Protein AF-A0A151UIS9-F1 (afdb_monomer)

Solvent-accessible surface area (backbone atoms only — not comparable to full-atom values): 5502 Å² total; per-residue (Å²): 132,69,77,68,58,95,80,59,88,55,80,84,48,65,61,76,98,73,30,53,90,54,52,68,60,53,28,52,53,52,52,51,51,51,50,47,54,61,68,48,31,47,79,41,62,48,98,90,49,92,72,90,69,78,52,68,32,94,87,56,98,48,56,61,47,85,87,71,70,44,76,39,72,69,63,65,72,78,81,70,66,74,131

Radius of gyration: 17.7 Å; Cα contacts (8 Å, |Δi|>4): 69; chains: 1; bounding box: 28×40×44 Å

Nearest PDB structures (foldseek):
  5tft-assembly3_C  TM=8.409E-01  e=1.028E-01  Homo sapiens
  6b82-assembly1_A  TM=7.961E-01  e=1.639E-01  Danio rerio
  4r20-assembly1_A  TM=8.059E-01  e=1.639E-01  Danio rerio
  5tfu-assembly3_C  TM=7.444E-01  e=1.175E-01  Homo sapiens
  8gk3-assembly5_E  TM=7.188E-01  e=1.639E-01  Homo sapiens

pLDDT: mean 92.05, std 6.26, range [55.53, 97.5]

Secondary structure (DSSP, 8-state):
--S--TT-SS-SS--GGGS-TTHHHHHHHHHHHHHHHHHHEEEE--TT-SS---PBPSSSSSBSS----EEEESS-GGGG---

Mean predicted aligned error: 5.09 Å

Structure (mmCIF, N/CA/C/O backbone):
data_AF-A0A151UIS9-F1
#
_entry.id   AF-A0A151UIS9-F1
#
loop_
_atom_site.group_PDB
_atom_site.id
_atom_site.type_symbol
_atom_site.label_atom_id
_atom_site.label_alt_id
_atom_site.label_comp_id
_atom_site.label_asym_id
_atom_site.label_entity_id
_atom_site.label_seq_id
_atom_site.pdbx_PDB_ins_code
_atom_site.Cartn_x
_atom_site.Cartn_y
_atom_site.Cartn_z
_atom_site.occupancy
_atom_site.B_iso_or_equiv
_atom_site.auth_seq_id
_atom_site.auth_comp_id
_atom_site.auth_asym_id
_atom_site.auth_atom_id
_atom_site.pdbx_PDB_model_num
ATOM 1 N N . VAL A 1 1 ? -2.978 -9.859 -10.903 1.00 74.75 1 VAL A N 1
ATOM 2 C CA . VAL A 1 1 ? -2.800 -8.404 -11.127 1.00 74.75 1 VAL A CA 1
ATOM 3 C C . VAL A 1 1 ? -1.310 -8.160 -11.256 1.00 74.75 1 VAL A C 1
ATOM 5 O O . VAL A 1 1 ? -0.603 -8.592 -10.362 1.00 74.75 1 VAL A O 1
ATOM 8 N N . VAL A 1 2 ? -0.833 -7.586 -12.363 1.00 88.12 2 VAL A N 1
ATOM 9 C CA . VAL A 1 2 ? 0.563 -7.139 -12.535 1.00 88.12 2 VAL A CA 1
ATOM 10 C C . VAL A 1 2 ? 0.530 -5.610 -12.550 1.00 88.12 2 VAL A C 1
ATOM 12 O O . VAL A 1 2 ? -0.343 -5.051 -13.211 1.00 88.12 2 VAL A O 1
ATOM 15 N N . MET A 1 3 ? 1.409 -4.927 -11.809 1.00 87.75 3 MET A N 1
ATOM 16 C CA . MET A 1 3 ? 1.429 -3.457 -11.724 1.00 87.75 3 MET A CA 1
ATOM 17 C C . MET A 1 3 ? 2.069 -2.833 -12.978 1.00 87.75 3 MET A C 1
ATOM 19 O O . MET A 1 3 ? 3.083 -2.148 -12.909 1.00 87.75 3 MET A O 1
ATOM 23 N N . THR A 1 4 ? 1.494 -3.106 -14.145 1.00 89.44 4 THR A N 1
ATOM 24 C CA . THR A 1 4 ? 1.931 -2.613 -15.457 1.00 89.44 4 THR A CA 1
ATOM 25 C C . THR A 1 4 ? 0.727 -2.071 -16.210 1.00 89.44 4 THR A C 1
ATOM 27 O O . THR A 1 4 ? -0.323 -2.713 -16.216 1.00 89.44 4 THR A O 1
ATOM 30 N N . GLU A 1 5 ? 0.871 -0.923 -16.870 1.00 89.94 5 GLU A N 1
ATOM 31 C CA . GLU A 1 5 ? -0.201 -0.357 -17.693 1.00 89.94 5 GLU A CA 1
ATOM 32 C C . GLU A 1 5 ? -0.068 -0.844 -19.147 1.00 89.94 5 GLU A C 1
ATOM 34 O O . GLU A 1 5 ? 0.981 -0.622 -19.755 1.00 89.94 5 G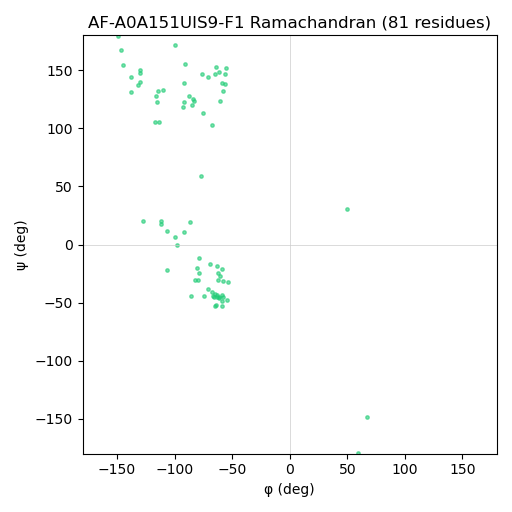LU A O 1
ATOM 39 N N . PRO A 1 6 ? -1.097 -1.496 -19.723 1.00 85.88 6 PRO A N 1
ATOM 40 C CA . PRO A 1 6 ? -1.008 -2.078 -21.065 1.00 85.88 6 PRO A CA 1
ATOM 41 C C . PRO A 1 6 ? -0.756 -1.058 -22.180 1.00 85.88 6 PRO A C 1
ATOM 43 O O . PRO A 1 6 ? -0.136 -1.396 -23.183 1.00 85.88 6 PRO A O 1
ATOM 46 N N . ASN A 1 7 ? -1.232 0.180 -22.008 1.00 90.06 7 ASN A N 1
ATOM 47 C CA . ASN A 1 7 ? -1.158 1.236 -23.018 1.00 90.06 7 ASN A CA 1
ATOM 48 C C . ASN A 1 7 ? -0.006 2.225 -22.773 1.00 90.06 7 ASN A C 1
ATOM 50 O O . ASN A 1 7 ? 0.079 3.233 -23.469 1.00 90.06 7 ASN A O 1
ATOM 54 N N . LEU A 1 8 ? 0.860 1.963 -21.783 1.00 88.12 8 LEU A N 1
ATOM 55 C CA . LEU A 1 8 ? 1.993 2.809 -21.395 1.00 88.12 8 LEU A CA 1
ATOM 56 C C . LEU A 1 8 ? 1.647 4.296 -21.195 1.00 88.12 8 LEU A C 1
ATOM 58 O O . LEU A 1 8 ? 2.502 5.163 -21.375 1.00 88.12 8 LEU A O 1
ATOM 62 N N . ARG A 1 9 ? 0.418 4.610 -20.765 1.00 92.88 9 ARG A N 1
ATOM 63 C CA . ARG A 1 9 ? 0.016 5.991 -20.429 1.00 92.88 9 ARG A CA 1
ATOM 64 C C . ARG A 1 9 ? 0.829 6.559 -19.265 1.00 92.88 9 ARG A C 1
ATOM 66 O O . ARG A 1 9 ? 0.971 7.769 -19.138 1.00 92.88 9 ARG A O 1
ATOM 73 N N . PHE A 1 10 ? 1.368 5.676 -18.431 1.00 90.06 10 PHE A N 1
ATOM 74 C CA . PHE A 1 10 ? 2.402 5.955 -17.444 1.00 90.06 10 PHE A CA 1
ATOM 75 C C . PHE A 1 10 ? 3.335 4.743 -17.332 1.00 90.06 10 PHE A C 1
ATOM 77 O O . PHE A 1 10 ? 2.944 3.609 -17.618 1.00 90.06 10 PHE A O 1
ATOM 84 N N . ILE A 1 11 ? 4.579 4.981 -16.911 1.00 90.19 11 ILE A N 1
ATOM 85 C CA . ILE A 1 11 ? 5.622 3.952 -16.841 1.00 90.19 11 ILE A CA 1
ATOM 86 C C . ILE A 1 11 ? 5.995 3.709 -15.378 1.00 90.19 11 ILE A C 1
ATOM 88 O O . ILE A 1 11 ? 6.698 4.507 -14.771 1.00 90.19 11 ILE A O 1
ATOM 92 N N . SER A 1 12 ? 5.541 2.582 -14.822 1.00 88.81 12 SER A N 1
ATOM 93 C CA . SER A 1 12 ? 5.801 2.209 -13.422 1.00 88.81 12 SER A CA 1
ATOM 94 C C . SER A 1 12 ? 7.137 1.480 -13.236 1.00 88.81 12 SER A C 1
ATOM 96 O O . SER A 1 12 ? 7.890 1.783 -12.320 1.00 88.81 12 SER A O 1
ATOM 98 N N . PHE A 1 13 ? 7.448 0.520 -14.115 1.00 91.81 13 PHE A N 1
ATOM 99 C CA . PHE A 1 13 ? 8.595 -0.390 -13.968 1.00 91.81 13 PHE A CA 1
ATOM 100 C C . PHE A 1 13 ? 9.509 -0.445 -15.200 1.00 91.81 13 PHE A C 1
ATOM 102 O O . PHE A 1 13 ? 10.272 -1.399 -15.358 1.00 91.81 13 PHE A O 1
ATOM 109 N N . SER A 1 14 ? 9.454 0.570 -16.070 1.00 90.88 14 SER A N 1
ATOM 110 C CA . SER A 1 14 ? 10.111 0.551 -17.389 1.00 90.88 14 SER A CA 1
ATOM 111 C C . SER A 1 14 ? 9.611 -0.609 -18.280 1.00 90.88 14 SER A C 1
ATOM 113 O O . SER A 1 14 ? 8.703 -1.353 -17.912 1.00 90.88 14 SER A O 1
ATOM 115 N N . THR A 1 15 ? 10.148 -0.738 -19.494 1.00 90.25 15 THR A N 1
ATOM 116 C CA . THR A 1 15 ? 9.816 -1.810 -20.449 1.00 90.25 15 THR A CA 1
ATOM 117 C C . THR A 1 15 ? 11.033 -2.200 -21.300 1.00 90.25 15 THR A C 1
ATOM 119 O O . THR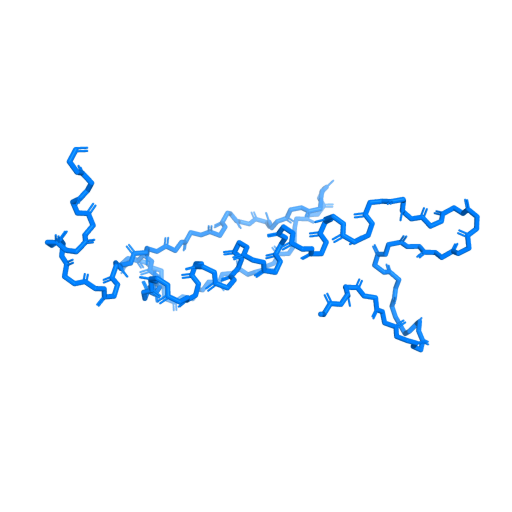 A 1 15 ? 12.063 -1.520 -21.304 1.00 90.25 15 THR A O 1
ATOM 122 N N . GLY A 1 16 ? 10.940 -3.321 -22.017 1.00 89.62 16 GLY A N 1
ATOM 123 C CA . GLY A 1 16 ? 12.006 -3.846 -22.871 1.00 89.62 16 GLY A CA 1
ATOM 124 C C . GLY A 1 16 ? 13.232 -4.327 -22.085 1.00 89.62 16 GLY A C 1
ATOM 125 O O . GLY A 1 16 ? 13.127 -4.788 -20.952 1.00 89.62 16 GLY A O 1
ATOM 126 N N . ARG A 1 17 ? 14.427 -4.207 -22.683 1.00 94.44 17 ARG A N 1
ATOM 127 C CA . ARG A 1 17 ? 15.688 -4.741 -22.115 1.00 94.44 17 ARG A CA 1
ATOM 128 C C . ARG A 1 17 ? 16.113 -4.110 -20.783 1.00 94.44 17 ARG A C 1
ATOM 130 O O . ARG A 1 17 ? 16.953 -4.676 -20.097 1.00 94.44 17 ARG A O 1
ATOM 137 N N . ARG A 1 18 ? 15.578 -2.933 -20.445 1.00 94.38 18 ARG A N 1
ATOM 138 C CA . ARG A 1 18 ? 15.834 -2.219 -19.181 1.00 94.38 18 ARG A CA 1
ATOM 139 C C . ARG A 1 18 ? 14.594 -2.171 -18.281 1.00 94.38 18 ARG A C 1
ATOM 141 O O . ARG A 1 18 ? 14.516 -1.324 -17.395 1.00 94.38 18 ARG A O 1
ATOM 148 N N . GLY A 1 19 ? 13.607 -3.030 -18.541 1.00 93.25 19 GLY A N 1
ATOM 149 C CA . GLY A 1 19 ? 12.483 -3.234 -17.636 1.00 93.25 19 GLY A CA 1
ATOM 150 C C . GLY A 1 19 ? 12.967 -3.766 -16.289 1.00 93.25 19 GLY A C 1
ATOM 151 O O . GLY A 1 19 ? 13.969 -4.480 -16.219 1.00 93.25 19 GLY A O 1
ATOM 152 N N . CYS A 1 20 ? 12.267 -3.417 -15.212 1.00 94.62 20 CYS A N 1
ATOM 153 C CA . CYS A 1 20 ? 12.575 -3.944 -13.891 1.00 94.62 20 CYS A CA 1
ATOM 154 C C . CYS A 1 20 ? 12.435 -5.479 -13.904 1.00 94.62 20 CYS A C 1
ATOM 156 O O . CYS A 1 20 ? 11.352 -5.990 -14.198 1.00 94.62 20 CYS A O 1
ATOM 158 N N . PRO A 1 21 ? 13.480 -6.243 -13.542 1.00 95.38 21 PRO A N 1
ATOM 159 C CA . PRO A 1 21 ? 13.388 -7.703 -13.506 1.00 95.38 21 PRO A CA 1
ATOM 160 C C . PRO A 1 21 ? 12.479 -8.202 -12.367 1.00 95.38 21 PRO A C 1
ATOM 162 O O . PRO A 1 21 ? 12.027 -9.342 -12.381 1.00 95.38 21 PRO A O 1
ATOM 165 N N . GLY A 1 22 ? 12.184 -7.345 -11.382 1.00 95.31 22 GLY A N 1
ATOM 166 C CA . GLY A 1 22 ? 11.401 -7.668 -10.189 1.00 95.31 22 GLY A CA 1
ATOM 167 C C . GLY A 1 22 ? 9.896 -7.403 -10.288 1.00 95.31 22 GLY A C 1
ATOM 168 O O . GLY A 1 22 ? 9.232 -7.448 -9.257 1.00 95.31 22 GLY A O 1
ATOM 169 N N . ILE A 1 23 ? 9.334 -7.119 -11.471 1.00 94.56 23 ILE A N 1
ATOM 170 C CA . ILE A 1 23 ? 7.921 -6.702 -11.624 1.00 94.56 23 ILE A CA 1
ATOM 171 C C . ILE A 1 23 ? 6.944 -7.691 -10.985 1.00 94.56 23 ILE A C 1
ATOM 173 O O . ILE A 1 23 ? 6.047 -7.289 -10.240 1.00 94.56 23 ILE A O 1
ATOM 177 N N . MET A 1 24 ? 7.107 -8.987 -11.260 1.00 94.06 24 MET A N 1
ATOM 178 C CA . MET A 1 24 ? 6.203 -10.012 -10.734 1.00 94.06 24 MET A CA 1
ATOM 179 C C . MET A 1 24 ? 6.312 -10.146 -9.215 1.00 94.06 24 MET A C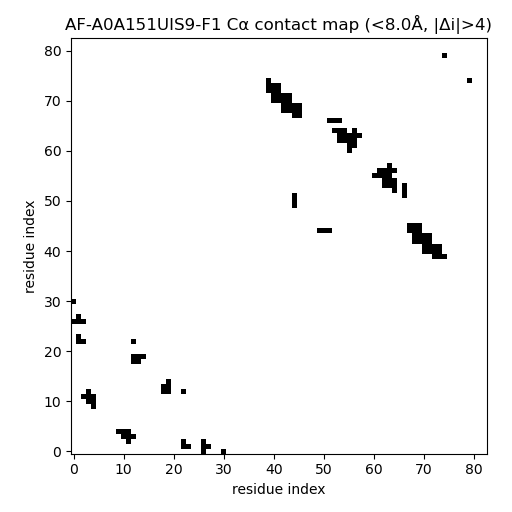 1
ATOM 181 O O . MET A 1 24 ? 5.289 -10.209 -8.529 1.00 94.06 24 MET A O 1
ATOM 185 N N . LEU A 1 25 ? 7.539 -10.155 -8.690 1.00 95.88 25 LEU A N 1
ATOM 186 C CA . LEU A 1 25 ? 7.792 -10.267 -7.258 1.00 95.88 25 LEU A CA 1
ATOM 187 C C . LEU A 1 25 ? 7.245 -9.046 -6.513 1.00 95.88 25 LEU A C 1
ATOM 189 O O . LEU A 1 25 ? 6.436 -9.198 -5.600 1.00 95.88 25 LEU A O 1
ATOM 193 N N . GLY A 1 26 ? 7.630 -7.845 -6.952 1.00 94.62 26 GLY A N 1
ATOM 194 C CA . GLY A 1 26 ? 7.176 -6.584 -6.372 1.00 94.62 26 GLY A CA 1
ATOM 195 C C . GLY A 1 26 ? 5.659 -6.462 -6.419 1.00 94.62 26 GLY A C 1
ATOM 196 O O . GLY A 1 26 ? 5.039 -6.176 -5.400 1.00 94.62 26 GLY A O 1
ATOM 197 N N . THR A 1 27 ? 5.035 -6.796 -7.554 1.00 95.19 27 THR A N 1
ATOM 198 C CA . THR A 1 27 ? 3.571 -6.802 -7.636 1.00 95.19 27 THR A CA 1
ATOM 199 C C . THR A 1 27 ? 2.945 -7.757 -6.626 1.00 95.19 27 THR A C 1
ATOM 201 O O . THR A 1 27 ? 2.026 -7.371 -5.907 1.00 95.19 27 THR A O 1
ATOM 204 N N . THR A 1 28 ? 3.430 -8.995 -6.557 1.00 95.94 28 THR A N 1
ATOM 205 C CA . THR A 1 28 ? 2.851 -10.009 -5.671 1.00 95.94 28 THR A CA 1
ATOM 206 C C . THR A 1 28 ? 2.945 -9.575 -4.211 1.00 95.94 28 THR A C 1
ATOM 208 O O . THR A 1 28 ? 1.948 -9.638 -3.493 1.00 95.94 28 THR A O 1
ATOM 211 N N . ILE A 1 29 ? 4.110 -9.077 -3.788 1.00 96.88 29 ILE A N 1
ATOM 212 C CA . ILE A 1 29 ? 4.334 -8.611 -2.417 1.00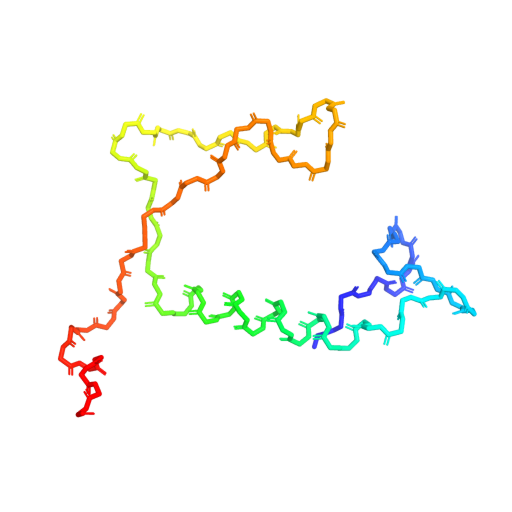 96.88 29 ILE A CA 1
ATOM 213 C C . ILE A 1 29 ? 3.439 -7.412 -2.103 1.00 96.88 29 ILE A C 1
ATOM 215 O O . ILE A 1 29 ? 2.708 -7.451 -1.116 1.00 96.88 29 ILE A O 1
ATOM 219 N N . THR A 1 30 ? 3.451 -6.369 -2.939 1.00 96.12 30 THR A N 1
ATOM 220 C CA . THR A 1 30 ? 2.685 -5.141 -2.686 1.00 96.12 30 THR A CA 1
ATOM 221 C C . THR A 1 30 ? 1.183 -5.408 -2.658 1.00 96.12 30 THR A C 1
ATOM 223 O O . THR A 1 30 ? 0.501 -4.957 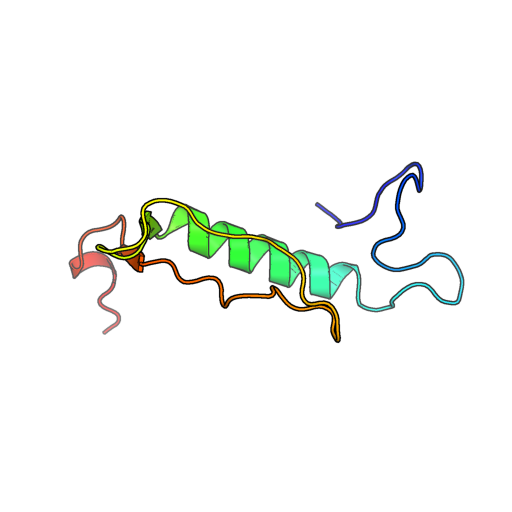-1.739 1.00 96.12 30 THR A O 1
ATOM 226 N N . VAL A 1 31 ? 0.659 -6.179 -3.618 1.00 96.31 31 VAL A N 1
ATOM 227 C CA . VAL A 1 31 ? -0.774 -6.502 -3.681 1.00 96.31 31 VAL A CA 1
ATOM 228 C C . VAL A 1 31 ? -1.194 -7.355 -2.488 1.00 96.31 31 VAL A C 1
ATOM 230 O O . VAL A 1 31 ? -2.209 -7.055 -1.866 1.00 96.31 31 VAL A O 1
ATOM 233 N N . MET A 1 32 ? -0.420 -8.384 -2.127 1.00 97.50 32 MET A N 1
ATOM 234 C CA . MET A 1 32 ? -0.755 -9.238 -0.982 1.00 97.50 32 MET A CA 1
ATOM 235 C C . MET A 1 32 ? -0.653 -8.492 0.346 1.00 97.50 32 MET A C 1
ATOM 237 O O . MET A 1 32 ? -1.520 -8.662 1.202 1.00 97.50 32 MET A O 1
ATOM 241 N N . LEU A 1 33 ? 0.370 -7.651 0.521 1.00 97.50 33 LEU A N 1
ATOM 242 C CA . LEU A 1 33 ? 0.514 -6.805 1.703 1.00 97.50 33 LEU A CA 1
ATOM 243 C C . LEU A 1 33 ? -0.697 -5.881 1.848 1.00 97.50 33 LEU A C 1
ATOM 245 O O . LEU A 1 33 ? -1.356 -5.895 2.887 1.00 97.50 33 LEU A O 1
ATOM 249 N N . LEU A 1 34 ? -1.030 -5.131 0.794 1.00 96.31 34 LEU A N 1
ATOM 250 C CA . LEU A 1 34 ? -2.162 -4.209 0.808 1.00 96.31 34 LEU A CA 1
ATOM 251 C C . LEU A 1 34 ? -3.485 -4.945 1.048 1.00 96.31 34 LEU A C 1
ATOM 253 O O . LEU A 1 34 ? -4.277 -4.524 1.887 1.00 96.31 34 LEU A O 1
ATOM 257 N N . ALA A 1 35 ? -3.708 -6.075 0.371 1.00 97.00 35 ALA A N 1
ATOM 258 C CA . ALA A 1 35 ? -4.908 -6.885 0.554 1.00 97.00 35 ALA A CA 1
ATOM 259 C C . ALA A 1 35 ? -5.058 -7.358 2.006 1.00 97.00 35 ALA A C 1
ATOM 261 O O . ALA A 1 35 ? -6.142 -7.250 2.574 1.00 97.00 35 ALA A O 1
ATOM 262 N N . ARG A 1 36 ? -3.974 -7.821 2.641 1.00 96.06 36 ARG A N 1
ATOM 263 C CA . ARG A 1 36 ? -3.984 -8.243 4.051 1.00 96.06 36 ARG A CA 1
ATOM 264 C C . ARG A 1 36 ? -4.271 -7.079 4.999 1.00 96.06 36 ARG A C 1
ATOM 266 O O . ARG A 1 36 ? -5.075 -7.244 5.912 1.00 96.06 36 ARG A O 1
ATOM 273 N N . LEU A 1 37 ? -3.674 -5.909 4.765 1.00 96.44 37 LEU A N 1
ATOM 274 C CA . LEU A 1 37 ? -3.919 -4.704 5.568 1.00 96.44 37 LEU A CA 1
ATOM 275 C C . LEU A 1 37 ? -5.376 -4.230 5.469 1.00 96.44 37 LEU A C 1
ATOM 277 O O . LEU A 1 37 ? -5.990 -3.895 6.482 1.00 96.44 37 LEU A O 1
ATOM 281 N N . LEU A 1 38 ? -5.950 -4.230 4.264 1.00 95.88 38 LEU A N 1
ATOM 282 C CA . LEU A 1 38 ? -7.342 -3.831 4.039 1.00 95.88 38 LEU A CA 1
ATOM 283 C C . LEU A 1 38 ? -8.339 -4.859 4.577 1.00 95.88 38 LEU A C 1
ATOM 285 O O . LEU A 1 38 ? -9.390 -4.487 5.097 1.00 95.88 38 LEU A O 1
ATOM 289 N N . HIS A 1 39 ? -8.024 -6.145 4.437 1.00 95.88 39 HIS A N 1
ATOM 290 C CA . HIS A 1 39 ? -8.897 -7.224 4.879 1.00 95.88 39 HIS A CA 1
ATOM 291 C C . HIS A 1 39 ? -8.898 -7.375 6.405 1.00 95.88 39 HIS A C 1
ATOM 293 O O . HIS A 1 39 ? -9.961 -7.520 7.001 1.00 95.88 39 HIS A O 1
ATOM 299 N N . GLY A 1 40 ? -7.724 -7.317 7.041 1.00 95.00 40 GLY A N 1
ATOM 300 C CA . GLY A 1 40 ? -7.572 -7.585 8.472 1.00 95.00 40 GLY A CA 1
ATOM 301 C C . GLY A 1 40 ? -7.973 -6.431 9.390 1.00 95.00 40 GLY A C 1
ATOM 302 O O . GLY A 1 40 ? -8.331 -6.678 10.542 1.00 95.00 40 GLY A O 1
ATOM 303 N N . PHE A 1 41 ? -7.940 -5.186 8.901 1.00 97.00 41 PHE A N 1
ATOM 304 C CA . PHE A 1 41 ? -8.075 -4.000 9.749 1.00 97.00 41 PHE A CA 1
ATOM 305 C C . PHE A 1 41 ? -9.127 -3.007 9.237 1.00 97.00 41 PHE A C 1
ATOM 307 O O . PHE A 1 41 ? -9.390 -2.865 8.038 1.00 97.00 41 PHE A O 1
ATOM 314 N N . THR A 1 42 ? -9.775 -2.312 10.165 1.00 96.81 42 THR A N 1
ATOM 315 C CA . THR A 1 42 ? -10.414 -1.018 9.913 1.00 96.81 42 THR A CA 1
ATOM 316 C C . THR A 1 42 ? -9.413 0.082 10.231 1.00 96.81 42 THR A C 1
ATOM 318 O O . THR A 1 42 ? -8.652 -0.007 11.192 1.00 96.81 42 THR A O 1
ATOM 321 N N . TRP A 1 43 ? -9.385 1.110 9.389 1.00 95.25 43 TRP A N 1
ATOM 322 C CA . TRP A 1 43 ? -8.405 2.186 9.470 1.00 95.25 43 TRP A CA 1
ATOM 323 C C . TRP A 1 43 ? -9.111 3.486 9.822 1.00 95.25 43 TRP A C 1
ATOM 325 O O . TRP A 1 43 ? -10.122 3.827 9.210 1.00 95.25 43 TRP A O 1
ATOM 335 N N . THR A 1 44 ? -8.579 4.210 10.801 1.00 94.50 44 THR A N 1
ATOM 336 C CA . THR A 1 44 ? -9.077 5.532 11.195 1.00 94.50 44 THR A CA 1
ATOM 337 C C . THR A 1 44 ? -7.930 6.527 11.271 1.00 94.50 44 THR A C 1
ATOM 339 O O . THR A 1 44 ? -6.798 6.156 11.593 1.00 94.50 44 THR A O 1
ATOM 342 N N . ALA A 1 45 ? -8.215 7.802 11.014 1.00 94.31 45 ALA A N 1
ATOM 343 C CA . ALA A 1 45 ? -7.252 8.862 11.277 1.00 94.31 45 ALA A CA 1
ATOM 344 C C . ALA A 1 45 ? -6.951 8.955 12.791 1.00 94.31 45 ALA A C 1
ATOM 346 O O . ALA A 1 45 ? -7.795 8.574 13.613 1.00 94.31 45 ALA A O 1
ATOM 347 N N . PRO A 1 46 ? -5.758 9.434 13.184 1.00 94.00 46 PRO A N 1
ATOM 348 C CA . PRO A 1 46 ? -5.473 9.773 14.574 1.00 94.00 46 PRO A CA 1
ATOM 349 C C . PRO A 1 46 ? -6.498 10.778 15.136 1.00 94.00 46 PRO A C 1
ATOM 351 O O . PRO A 1 46 ? -7.020 11.595 14.378 1.00 94.00 46 PRO A O 1
ATOM 354 N N . PRO A 1 47 ? -6.759 10.783 16.458 1.00 90.88 47 PRO A N 1
ATOM 355 C CA . PRO A 1 47 ? -7.845 11.561 17.072 1.00 90.88 47 PRO A CA 1
ATOM 356 C C . PRO A 1 47 ? -7.776 13.079 16.829 1.00 90.88 47 PRO A C 1
ATOM 358 O O . PRO A 1 47 ? -8.801 13.747 16.894 1.00 90.88 47 PRO A O 1
ATOM 361 N N . ASN A 1 48 ? -6.595 13.612 16.499 1.00 90.81 48 ASN A N 1
ATOM 362 C CA . ASN A 1 48 ? -6.368 15.041 16.253 1.00 90.81 48 ASN A CA 1
ATOM 363 C C . ASN A 1 48 ? -6.158 15.377 14.763 1.00 90.81 48 ASN A C 1
ATOM 365 O O . ASN A 1 48 ? -5.705 16.472 14.440 1.00 90.81 48 ASN A O 1
ATOM 369 N N . VAL A 1 49 ? -6.434 14.438 13.853 1.00 91.94 49 VAL A N 1
ATOM 370 C CA . VAL A 1 49 ? -6.238 14.612 12.408 1.00 91.94 49 VAL A CA 1
ATOM 371 C C . VAL A 1 49 ? -7.591 14.511 11.716 1.00 91.94 49 VAL A C 1
ATOM 373 O O . VAL A 1 49 ? -8.143 13.426 11.563 1.00 91.94 49 VAL A O 1
ATOM 376 N N . SER A 1 50 ? -8.127 15.654 11.287 1.00 86.62 50 SER A N 1
ATOM 377 C CA . SER A 1 50 ? -9.395 15.721 10.549 1.00 86.62 50 SER A CA 1
ATOM 378 C C . SER A 1 50 ? -9.231 15.427 9.056 1.00 86.62 50 SER A C 1
ATOM 380 O O . SER A 1 50 ? -10.144 14.889 8.435 1.00 86.62 50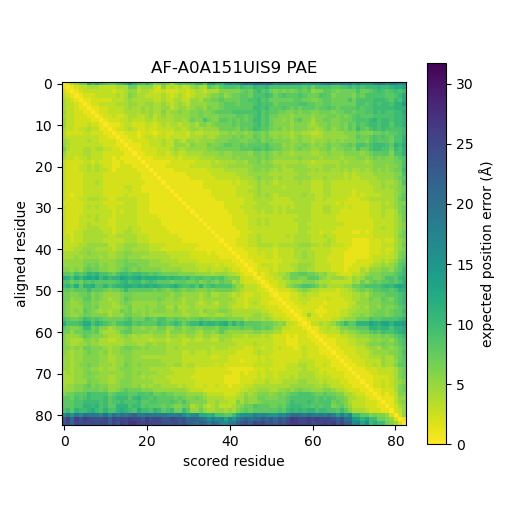 SER A O 1
ATOM 382 N N . ILE A 1 51 ? -8.073 15.765 8.478 1.00 90.50 51 ILE A N 1
ATOM 383 C CA . ILE A 1 51 ? -7.752 15.575 7.059 1.00 90.50 51 ILE A CA 1
ATOM 384 C C . ILE A 1 51 ? -6.321 15.051 6.945 1.00 90.50 51 ILE A C 1
ATOM 386 O O . ILE A 1 51 ? -5.396 15.603 7.540 1.00 90.50 51 ILE A O 1
ATOM 390 N N . ILE A 1 52 ? -6.138 13.989 6.163 1.00 91.69 52 ILE A N 1
ATOM 391 C CA . ILE A 1 52 ? -4.820 13.433 5.851 1.00 91.69 52 ILE A CA 1
ATOM 392 C C . ILE A 1 52 ? -4.233 14.208 4.669 1.00 91.69 52 ILE A C 1
ATOM 394 O O . ILE A 1 52 ? -4.813 14.225 3.584 1.00 91.69 52 ILE A O 1
ATOM 398 N N . ASN A 1 53 ? -3.074 14.832 4.874 1.00 91.31 53 ASN A N 1
ATOM 399 C CA . ASN A 1 53 ? -2.336 15.510 3.816 1.00 91.31 53 ASN A CA 1
ATOM 400 C C . ASN A 1 53 ? -1.464 14.511 3.041 1.00 91.31 53 ASN A C 1
ATOM 402 O O . ASN A 1 53 ? -0.637 13.821 3.633 1.00 91.31 53 ASN A O 1
ATOM 406 N N . LEU A 1 54 ? -1.638 14.462 1.721 1.00 94.38 54 LEU A N 1
ATOM 407 C CA . LEU A 1 54 ? -0.877 13.601 0.808 1.00 94.38 54 LEU A CA 1
ATOM 408 C C . LEU A 1 54 ? 0.042 14.406 -0.124 1.00 94.38 54 LEU A C 1
ATOM 410 O O . LEU A 1 54 ? 0.421 13.918 -1.184 1.00 94.38 54 LEU A O 1
ATOM 414 N N . ALA A 1 55 ? 0.377 15.646 0.240 1.00 95.62 55 ALA A N 1
ATOM 415 C CA . ALA A 1 55 ? 1.320 16.452 -0.523 1.00 95.62 55 ALA A CA 1
AT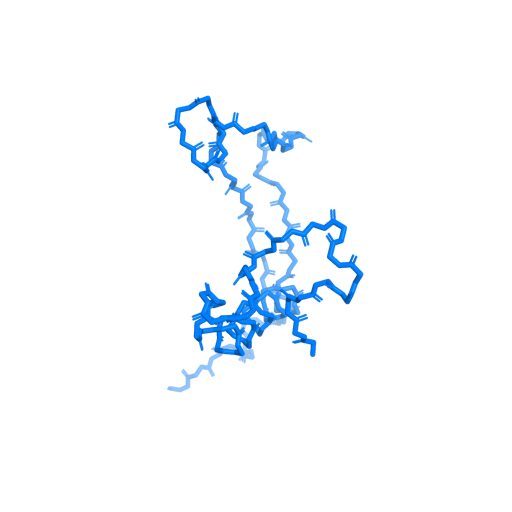OM 416 C C . ALA A 1 55 ? 2.689 15.762 -0.618 1.00 95.62 55 ALA A C 1
ATOM 418 O O . ALA A 1 55 ? 3.185 15.207 0.363 1.00 95.62 55 ALA A O 1
ATOM 419 N N . GLU A 1 56 ? 3.307 15.832 -1.792 1.00 95.88 56 GLU A N 1
ATOM 420 C CA . GLU A 1 56 ? 4.644 15.294 -2.042 1.00 95.88 56 GLU A CA 1
ATOM 421 C C . GLU A 1 56 ? 5.728 16.201 -1.451 1.00 95.88 56 GLU A C 1
ATOM 423 O O . GLU A 1 56 ? 5.598 17.430 -1.395 1.00 95.88 56 GLU A O 1
ATOM 428 N N . SER A 1 57 ? 6.813 15.581 -0.997 1.00 96.12 57 SER A N 1
ATOM 429 C CA . SER A 1 57 ? 8.031 16.278 -0.605 1.00 96.12 57 SER A CA 1
ATOM 430 C C . SER A 1 57 ? 8.671 16.957 -1.816 1.00 96.12 57 SER A C 1
ATOM 432 O O . SER A 1 57 ? 8.617 16.466 -2.939 1.00 96.12 57 SER A O 1
ATOM 434 N N . LYS A 1 58 ? 9.314 18.106 -1.594 1.00 95.38 58 LYS A N 1
ATOM 435 C CA . LYS A 1 58 ? 10.026 18.827 -2.663 1.00 95.38 58 LYS A CA 1
ATOM 436 C C . LYS A 1 58 ? 11.412 18.253 -2.957 1.00 95.38 58 LYS A C 1
ATOM 438 O O . LYS A 1 58 ? 11.982 18.577 -3.993 1.00 95.38 58 LYS A O 1
ATOM 443 N N . ALA A 1 59 ? 11.981 17.497 -2.022 1.00 94.31 59 ALA A N 1
ATOM 444 C CA . ALA A 1 59 ? 13.384 17.088 -2.069 1.00 94.31 59 ALA A CA 1
ATOM 445 C C . ALA A 1 59 ? 13.570 15.610 -2.432 1.00 94.31 59 ALA A C 1
ATOM 447 O O . ALA A 1 59 ? 14.643 15.223 -2.890 1.00 94.31 59 ALA A O 1
ATOM 448 N N . ASP A 1 60 ? 12.547 14.786 -2.220 1.00 94.38 60 ASP A N 1
ATOM 449 C CA . ASP A 1 60 ? 12.617 13.338 -2.360 1.00 94.38 60 ASP A CA 1
ATOM 450 C C . ASP A 1 60 ? 11.270 12.750 -2.810 1.00 94.38 60 ASP A C 1
ATOM 452 O O . ASP A 1 60 ? 10.299 13.465 -3.044 1.00 94.38 60 ASP A O 1
ATOM 456 N N . MET A 1 61 ? 11.228 11.426 -2.972 1.00 90.75 61 MET A N 1
ATOM 457 C CA . MET A 1 61 ? 10.049 10.688 -3.438 1.00 90.75 61 MET A CA 1
ATOM 458 C C . MET A 1 61 ? 9.085 10.306 -2.298 1.00 90.75 61 MET A C 1
ATOM 460 O O . MET A 1 61 ? 8.302 9.366 -2.449 1.00 90.75 61 MET A O 1
ATOM 464 N N . PHE A 1 62 ? 9.160 10.971 -1.142 1.00 95.06 62 PHE A N 1
ATOM 465 C CA . PHE A 1 62 ? 8.275 10.711 -0.007 1.00 95.06 62 PHE A CA 1
ATOM 466 C C . PHE A 1 62 ? 7.139 11.738 0.079 1.00 95.06 62 PHE A C 1
ATOM 468 O O . PHE A 1 62 ? 7.097 12.744 -0.629 1.00 95.06 62 PHE A O 1
ATOM 475 N N . LEU A 1 63 ? 6.191 11.481 0.978 1.00 95.38 63 LEU A N 1
ATOM 476 C CA . LEU A 1 63 ? 5.192 12.474 1.360 1.00 95.38 63 LEU A CA 1
ATOM 477 C C . LEU A 1 63 ? 5.852 13.586 2.186 1.00 95.38 63 LEU A C 1
ATOM 479 O O . LEU A 1 63 ? 6.716 13.320 3.019 1.00 95.38 63 LEU A O 1
ATOM 483 N N . ALA A 1 64 ? 5.391 14.824 2.009 1.00 95.44 64 ALA A N 1
ATOM 484 C CA . ALA A 1 64 ? 5.843 15.985 2.775 1.00 95.44 64 ALA A CA 1
ATOM 485 C C . ALA A 1 64 ? 5.571 15.840 4.280 1.00 95.44 64 ALA A C 1
ATOM 487 O O . ALA A 1 64 ? 6.260 16.438 5.105 1.00 95.44 64 ALA A O 1
ATOM 488 N N . GLN A 1 65 ? 4.548 15.062 4.636 1.00 93.06 65 GLN A N 1
ATOM 489 C CA . GLN A 1 65 ? 4.220 14.699 6.007 1.00 93.06 65 GLN A CA 1
ATOM 490 C C . GLN A 1 65 ? 4.039 13.179 6.092 1.00 93.06 65 GLN A C 1
ATOM 492 O O . GLN A 1 65 ? 3.433 12.594 5.190 1.00 93.06 65 GLN A O 1
ATOM 497 N N . PRO A 1 66 ? 4.527 12.518 7.157 1.00 92.75 66 PRO A N 1
ATOM 498 C CA . PRO A 1 66 ? 4.332 11.084 7.325 1.00 92.75 66 PRO A CA 1
ATOM 499 C C . PRO A 1 66 ? 2.846 10.711 7.340 1.00 92.75 66 PRO A C 1
ATOM 501 O O . PRO A 1 66 ? 2.054 11.300 8.077 1.00 92.75 66 PRO A O 1
ATOM 504 N N . LEU A 1 67 ? 2.472 9.692 6.564 1.00 93.00 67 LEU A N 1
ATOM 505 C CA . LEU A 1 67 ? 1.124 9.132 6.602 1.00 93.00 67 LEU A CA 1
ATOM 506 C C . LEU A 1 67 ? 0.957 8.281 7.864 1.00 93.00 67 LEU A C 1
ATOM 508 O O . LEU A 1 67 ? 1.570 7.223 7.992 1.00 93.00 67 LEU A O 1
ATOM 512 N N . VAL A 1 68 ? 0.096 8.727 8.778 1.00 93.25 68 VAL A N 1
ATOM 513 C CA . VAL A 1 68 ? -0.220 8.006 10.016 1.00 93.25 68 VAL A CA 1
ATOM 514 C C . VAL A 1 68 ? -1.688 7.597 10.009 1.00 93.25 68 VAL A C 1
ATOM 516 O O . VAL A 1 68 ? -2.574 8.432 9.835 1.00 93.25 68 VAL A O 1
ATOM 519 N N . ALA A 1 69 ? -1.945 6.311 10.239 1.00 92.94 69 ALA A N 1
ATOM 520 C CA . ALA A 1 69 ? -3.284 5.759 10.384 1.00 92.94 69 ALA A CA 1
ATOM 521 C C . ALA A 1 69 ? -3.320 4.749 11.535 1.00 92.94 69 ALA A C 1
ATOM 523 O O . ALA A 1 69 ? -2.360 4.013 11.767 1.00 92.94 69 ALA A O 1
ATOM 524 N N . VAL A 1 70 ? -4.436 4.715 12.259 1.00 95.06 70 VAL A N 1
ATOM 525 C CA . VAL A 1 70 ? -4.659 3.787 13.369 1.00 95.06 70 VAL A CA 1
ATOM 526 C C . VAL A 1 70 ? -5.357 2.546 12.827 1.00 95.06 70 VAL A C 1
ATOM 528 O O . VAL A 1 70 ? -6.474 2.634 12.315 1.00 95.06 70 VAL A O 1
ATOM 531 N N . ALA A 1 71 ? -4.697 1.395 12.945 1.00 95.88 71 ALA A N 1
ATOM 532 C CA . ALA A 1 71 ? -5.252 0.103 12.564 1.00 95.88 71 ALA A CA 1
ATOM 533 C C . ALA A 1 71 ? -6.032 -0.511 13.734 1.00 95.88 71 ALA A C 1
ATOM 535 O O . ALA A 1 71 ? -5.498 -0.662 14.833 1.00 95.88 71 ALA A O 1
ATOM 536 N N . ARG A 1 72 ? -7.282 -0.906 13.494 1.00 94.94 72 ARG A N 1
ATOM 537 C CA . ARG A 1 72 ? -8.106 -1.673 14.434 1.00 94.94 72 ARG A CA 1
ATOM 538 C C . ARG A 1 72 ? -8.409 -3.049 13.838 1.00 94.94 72 ARG A C 1
ATO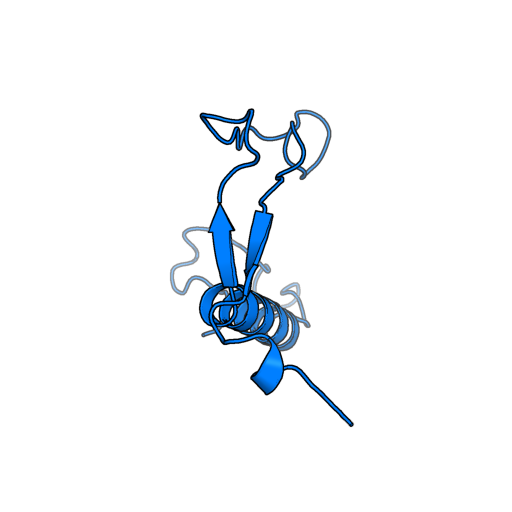M 540 O O . ARG A 1 72 ? -8.939 -3.098 12.727 1.00 94.94 72 ARG A O 1
ATOM 547 N N . PRO A 1 73 ? -8.063 -4.163 14.507 1.00 95.75 73 PRO A N 1
ATOM 548 C CA . PRO A 1 73 ? -8.392 -5.497 14.010 1.00 95.75 73 PRO A CA 1
ATOM 549 C C . PRO A 1 73 ? -9.901 -5.644 13.787 1.00 95.75 73 PRO A C 1
ATOM 551 O O . PRO A 1 73 ? -10.695 -5.176 14.603 1.00 95.75 73 PRO A O 1
ATOM 554 N N . ARG A 1 74 ? -10.307 -6.271 12.676 1.00 95.12 74 ARG A N 1
ATOM 555 C CA . ARG A 1 74 ? -11.732 -6.523 12.383 1.00 95.12 74 ARG A CA 1
ATOM 556 C C . ARG A 1 74 ? -12.294 -7.719 13.129 1.00 95.12 74 ARG A C 1
ATOM 558 O O . ARG A 1 74 ? -13.492 -7.764 13.389 1.00 95.12 74 ARG A O 1
ATOM 565 N N . LEU A 1 75 ? -11.445 -8.700 13.404 1.00 92.75 75 LEU A N 1
ATOM 566 C CA . LEU A 1 75 ? -11.843 -9.912 14.099 1.00 92.75 75 LEU A CA 1
ATOM 567 C C . LEU A 1 75 ? -11.655 -9.736 15.616 1.00 92.75 75 LEU A C 1
ATOM 569 O O . LEU A 1 75 ? -10.834 -8.919 16.042 1.00 92.75 75 LEU A O 1
ATOM 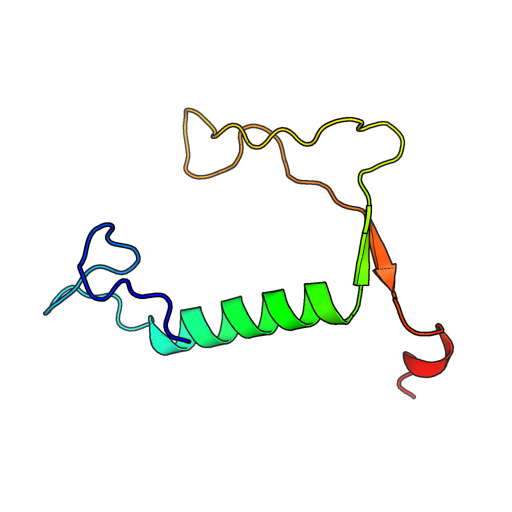573 N N . PRO A 1 76 ? -12.401 -10.486 16.443 1.00 91.69 76 PRO A N 1
ATOM 574 C CA . PRO A 1 76 ? -12.170 -10.536 17.882 1.00 91.69 76 PRO A CA 1
ATOM 575 C C . PRO A 1 76 ? -10.731 -10.946 18.215 1.00 91.69 76 PRO A C 1
ATOM 577 O O . PRO A 1 76 ? -10.142 -11.774 17.519 1.00 91.69 76 PRO A O 1
ATOM 580 N N . ALA A 1 77 ? -10.187 -10.401 19.308 1.00 89.00 77 ALA A N 1
ATOM 581 C CA . ALA A 1 77 ? -8.817 -10.671 19.757 1.00 89.00 77 ALA A CA 1
ATOM 582 C C . ALA A 1 77 ? -8.528 -12.175 19.919 1.00 89.00 77 ALA A C 1
ATOM 584 O O . ALA A 1 77 ? -7.426 -12.626 19.615 1.00 89.00 77 ALA A O 1
ATOM 585 N N . GLU A 1 78 ? -9.547 -12.946 20.305 1.00 90.12 78 GLU A N 1
ATOM 586 C CA . GLU A 1 78 ? -9.464 -14.389 20.523 1.00 90.12 78 GLU A CA 1
ATOM 587 C C . GLU A 1 78 ? -8.999 -15.173 19.284 1.00 90.12 78 GLU A C 1
ATOM 589 O O . GLU A 1 78 ? -8.307 -16.181 19.406 1.00 90.12 78 GLU A O 1
ATOM 594 N N . LEU A 1 79 ? -9.330 -14.688 18.080 1.00 88.12 79 LEU A N 1
ATOM 595 C CA . LEU A 1 79 ? -8.965 -15.335 16.816 1.00 88.12 79 LEU A CA 1
ATOM 596 C C . LEU A 1 79 ? -7.512 -15.076 16.392 1.00 88.12 79 LEU A C 1
ATOM 598 O O . LEU A 1 79 ? -7.024 -15.722 15.468 1.00 88.12 79 LEU A O 1
ATOM 602 N N . TYR A 1 80 ? -6.820 -14.144 17.049 1.00 84.50 80 TYR A N 1
ATOM 603 C CA . TYR A 1 80 ? -5.414 -13.833 16.778 1.00 84.50 80 TYR A CA 1
ATOM 604 C C . TYR A 1 80 ? -4.451 -14.527 17.745 1.00 84.50 80 TYR A C 1
ATOM 606 O O . TYR A 1 80 ? -3.238 -14.367 17.609 1.00 84.50 80 TYR A O 1
ATOM 614 N N . HIS A 1 81 ? -4.955 -15.308 18.705 1.00 78.06 81 HIS A N 1
ATOM 615 C CA . HIS A 1 81 ? -4.102 -16.134 19.548 1.00 78.06 81 HIS A CA 1
ATOM 616 C C . HIS A 1 81 ? -3.467 -17.251 18.719 1.00 78.06 81 HIS A C 1
ATOM 618 O O . HIS A 1 81 ? -4.084 -18.271 18.415 1.00 78.06 81 HIS A O 1
ATOM 624 N N . THR A 1 82 ? -2.197 -17.079 18.382 1.00 67.56 82 THR A N 1
ATOM 625 C CA . THR A 1 82 ? -1.316 -18.199 18.071 1.00 67.56 82 THR A CA 1
ATOM 626 C C . THR A 1 82 ? -0.796 -18.750 19.393 1.00 67.56 82 THR A C 1
ATOM 628 O O . THR A 1 82 ? -0.260 -17.983 20.193 1.00 67.56 82 THR A O 1
ATOM 631 N N . LYS A 1 83 ? -1.018 -20.047 19.632 1.00 55.53 83 LYS A N 1
ATOM 632 C CA . LYS A 1 83 ? -0.384 -20.789 20.730 1.00 55.53 83 LYS A CA 1
ATOM 633 C C . LYS A 1 83 ? 1.127 -20.579 20.753 1.00 55.53 83 LYS A C 1
ATOM 635 O O . LYS A 1 83 ? 1.709 -20.490 19.648 1.00 55.53 83 LYS A O 1
#

Foldseek 3Di:
DFPQDPVPPDGDQDDDPRGHPCRVVVRVVVVVVVCCQVVFWDKDDDPPDPDFDQDADPPDRHGPDDDDIDTDGPDPPVVVDDD

Organism: Cajanus cajan (NCBI:txid3821)

Sequence (83 aa):
VVMTEPNLRFISFSTGRRGCPGIMLGTTITVMLLARLLHGFTWTAPPNVSIINLAESKADMFLAQPLVAVARPRLPAELYHTK

InterPro domains:
  IPR001128 Cytochrome P450 [PF00067] (6-66)
  IPR017972 Cytochrome P450, conserved site [PS00086] (13-22)
  IPR036396 Cytochrome P450 superfamily [G3DSA:1.10.630.10] (2-79)
  IPR036396 Cytochrome P450 superfamily [SSF48264] (6-74)
  IPR051382 Cytochrome P450 Amino Acid/Fatty Acid Hydroxylases [PTHR47949] (3-80)